Protein AF-A0A1F3ZVJ6-F1 (afdb_monomer)

Foldseek 3Di:
DPDDDCVRDDDDDPVNDDDDDDDDDDDFDPPDPVSDDDCPCVCVVCVVVVVLVVVCVVCVVVVQDPNDDDSDPVSSVCSSVVSVPPPPPVVSVVVVVVVVVCVVVVHDPVPDDPPDPDPDPPDDPDDD

Radius of gyration: 24.74 Å; Cα contacts (8 Å, |Δi|>4): 36; chains: 1; bounding box: 65×52×47 Å

Mean predicted aligned error: 14.6 Å

Sequence (128 aa):
MLSGSFLDYGISRADDLPLFCVEHAEHPTAGNPLRIKGGDEGGIVPATAAVKNAVCDALAQADVDVRPMPAMPAVVWEKVRGIGNLSTNAWGVMAIFTLRLLEAQGYPIEDMNLSNRRVERSLLPYNL

Structure (mmCIF, N/CA/C/O backbone):
data_AF-A0A1F3ZVJ6-F1
#
_entry.id   AF-A0A1F3ZVJ6-F1
#
loop_
_atom_site.group_PDB
_atom_site.id
_atom_site.type_symbol
_atom_site.label_atom_id
_atom_site.label_alt_id
_atom_site.label_comp_id
_atom_site.label_asym_id
_atom_site.label_entity_id
_atom_site.label_seq_id
_atom_site.pdbx_PDB_ins_code
_atom_site.Cartn_x
_atom_site.Cartn_y
_atom_site.Cartn_z
_atom_site.occupancy
_atom_site.B_iso_or_equiv
_atom_site.auth_seq_id
_atom_site.auth_comp_id
_atom_site.auth_asym_id
_atom_site.auth_atom_id
_atom_site.pdbx_PDB_model_num
ATOM 1 N N . MET A 1 1 ? 11.705 14.323 19.478 1.00 48.12 1 MET A N 1
ATOM 2 C CA . MET A 1 1 ? 11.592 13.152 18.582 1.00 48.12 1 MET A CA 1
ATOM 3 C C . MET A 1 1 ? 10.639 12.178 19.257 1.00 48.12 1 MET A C 1
ATOM 5 O O . MET A 1 1 ? 10.879 11.883 20.418 1.00 48.12 1 MET A O 1
ATOM 9 N N . LEU A 1 2 ? 9.522 11.812 18.614 1.00 76.38 2 LEU A N 1
ATOM 10 C CA . LEU A 1 2 ? 8.449 11.020 19.247 1.00 76.38 2 LEU A CA 1
ATOM 11 C C . LEU A 1 2 ? 8.608 9.504 19.016 1.00 76.38 2 LEU A C 1
ATOM 13 O O . LEU A 1 2 ? 8.199 8.722 19.859 1.00 76.38 2 LEU A O 1
ATOM 17 N N . SER A 1 3 ? 9.251 9.098 17.917 1.00 74.62 3 SER A N 1
ATOM 18 C CA . SER A 1 3 ? 9.630 7.710 17.625 1.00 74.62 3 SER A CA 1
ATOM 19 C C . SER A 1 3 ? 11.156 7.600 17.580 1.00 74.62 3 SER A C 1
ATOM 21 O O . SER A 1 3 ? 11.786 8.208 16.712 1.00 74.62 3 SER A O 1
ATOM 23 N N . GLY A 1 4 ? 11.755 6.868 18.522 1.00 86.12 4 GLY A N 1
ATOM 24 C CA . GLY A 1 4 ? 13.215 6.687 18.627 1.00 86.12 4 GLY A CA 1
ATOM 25 C C . GLY A 1 4 ? 13.664 5.227 18.710 1.00 86.12 4 GLY A C 1
ATOM 26 O O . GLY A 1 4 ? 14.854 4.959 18.847 1.00 86.12 4 GLY A O 1
ATOM 27 N N . SER A 1 5 ? 12.720 4.289 18.646 1.00 88.75 5 SER A N 1
ATOM 28 C CA . SER A 1 5 ? 12.964 2.854 18.754 1.00 88.75 5 SER A CA 1
ATOM 29 C C . SER A 1 5 ? 11.996 2.077 17.859 1.00 88.75 5 SER A C 1
ATOM 31 O O . SER A 1 5 ? 10.968 2.609 17.437 1.00 88.75 5 SER A O 1
ATOM 33 N N . PHE A 1 6 ? 12.283 0.798 17.617 1.00 89.25 6 PHE A N 1
ATOM 34 C CA . PHE A 1 6 ? 11.362 -0.111 16.920 1.00 89.25 6 PHE A CA 1
ATOM 35 C C . PHE A 1 6 ? 10.126 -0.499 17.747 1.00 89.25 6 PHE A C 1
ATOM 37 O O . PHE A 1 6 ? 9.275 -1.225 17.248 1.00 89.25 6 PHE A O 1
ATOM 44 N N . LEU A 1 7 ? 10.006 -0.028 18.996 1.00 88.81 7 LEU A N 1
ATOM 45 C CA . LEU A 1 7 ? 8.763 -0.163 19.762 1.00 88.81 7 LEU A CA 1
ATOM 46 C C . LEU A 1 7 ? 7.683 0.794 19.240 1.00 88.81 7 LEU A C 1
ATOM 48 O O . LEU A 1 7 ? 6.508 0.445 19.249 1.00 88.81 7 LEU A O 1
ATOM 52 N N . ASP A 1 8 ? 8.095 1.968 18.752 1.00 85.94 8 ASP A N 1
ATOM 53 C CA . ASP A 1 8 ? 7.191 3.042 18.318 1.00 85.94 8 ASP A CA 1
ATOM 54 C C . ASP A 1 8 ? 7.223 3.256 16.798 1.00 85.94 8 ASP A C 1
ATOM 56 O O . ASP A 1 8 ? 6.314 3.854 16.221 1.00 85.94 8 ASP A O 1
ATOM 60 N N . TYR A 1 9 ? 8.283 2.785 16.135 1.00 88.62 9 TYR A N 1
ATOM 61 C CA . TYR A 1 9 ? 8.397 2.774 14.683 1.00 88.62 9 TYR A CA 1
ATOM 62 C C . TYR A 1 9 ? 7.923 1.426 14.137 1.00 88.62 9 TYR A C 1
ATOM 64 O O . TYR A 1 9 ? 8.594 0.408 14.308 1.00 88.62 9 TYR A O 1
ATOM 72 N N . GLY A 1 10 ? 6.765 1.431 13.478 1.00 86.25 10 GLY A N 1
ATOM 73 C CA . GLY A 1 10 ? 6.183 0.231 12.886 1.00 86.25 10 GLY A CA 1
ATOM 74 C C . GLY A 1 10 ? 7.055 -0.325 11.761 1.00 86.25 10 GLY A C 1
ATOM 75 O O . GLY A 1 10 ? 7.089 0.238 10.670 1.00 86.25 10 GLY A O 1
ATOM 76 N N . ILE A 1 11 ? 7.734 -1.440 12.028 1.00 90.31 11 ILE A N 1
ATOM 77 C CA . ILE A 1 11 ? 8.378 -2.276 11.011 1.00 90.31 11 ILE A CA 1
ATOM 78 C C . ILE A 1 11 ? 7.447 -3.446 10.718 1.00 90.31 11 ILE A C 1
ATOM 80 O O . ILE A 1 11 ? 7.105 -4.195 11.634 1.00 90.31 11 ILE A O 1
ATOM 84 N N . SER A 1 12 ? 7.065 -3.608 9.452 1.00 88.44 12 SER A N 1
ATOM 85 C CA . SER A 1 12 ? 6.245 -4.738 9.020 1.00 88.44 12 SER A CA 1
ATOM 86 C C . SER A 1 12 ? 6.992 -6.057 9.204 1.00 88.44 12 SER A C 1
ATOM 88 O O . SER A 1 12 ? 8.148 -6.204 8.797 1.00 88.44 12 SER A O 1
ATOM 90 N N . ARG A 1 13 ? 6.315 -7.027 9.805 1.00 92.50 13 ARG A N 1
ATOM 91 C CA . ARG A 1 13 ? 6.735 -8.422 9.891 1.00 92.50 13 ARG A CA 1
ATOM 92 C C . ARG A 1 13 ? 6.288 -9.186 8.649 1.00 92.50 13 ARG A C 1
ATOM 94 O O . ARG A 1 13 ? 5.495 -8.700 7.847 1.00 92.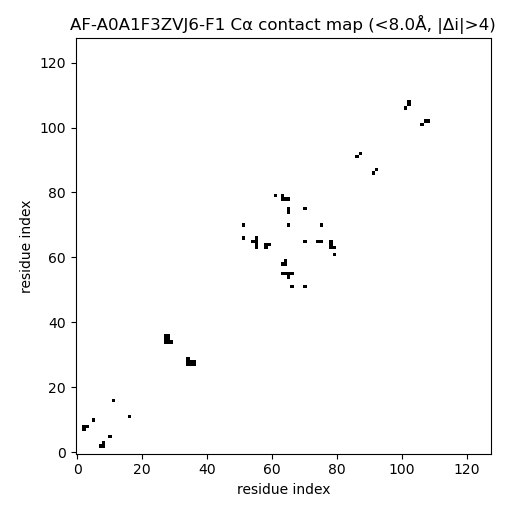50 13 ARG A O 1
ATOM 101 N N . ALA A 1 14 ? 6.806 -10.401 8.489 1.00 93.81 14 ALA A N 1
ATOM 102 C CA . ALA A 1 14 ? 6.474 -11.246 7.344 1.00 93.81 14 ALA A CA 1
ATOM 103 C C . ALA A 1 14 ? 4.969 -11.566 7.258 1.00 93.81 14 ALA A C 1
ATOM 105 O O . ALA A 1 14 ? 4.428 -11.654 6.163 1.00 93.81 14 ALA A O 1
ATOM 106 N N . ASP A 1 15 ? 4.305 -11.711 8.403 1.00 95.44 15 ASP A N 1
ATOM 107 C CA . ASP A 1 15 ? 2.876 -11.995 8.539 1.00 95.44 15 ASP A CA 1
ATOM 108 C C . ASP A 1 15 ? 1.976 -10.749 8.466 1.00 95.44 15 ASP A C 1
ATOM 110 O O . ASP A 1 15 ? 0.763 -10.892 8.327 1.00 95.44 15 ASP A O 1
ATOM 114 N N . ASP A 1 16 ? 2.546 -9.539 8.483 1.00 91.56 16 ASP A N 1
ATOM 115 C CA . ASP A 1 16 ? 1.790 -8.293 8.281 1.00 91.56 16 ASP A CA 1
ATOM 116 C C . ASP A 1 16 ? 1.459 -8.040 6.797 1.00 91.56 16 ASP A C 1
ATOM 118 O O . ASP A 1 16 ? 0.628 -7.186 6.475 1.00 91.56 16 ASP A O 1
ATOM 122 N N . LEU A 1 17 ? 2.140 -8.735 5.879 1.00 91.12 17 LEU A N 1
ATOM 123 C CA . LEU A 1 17 ? 2.048 -8.501 4.441 1.00 91.12 17 LEU A CA 1
ATOM 124 C C . LEU A 1 17 ? 1.170 -9.555 3.748 1.00 91.12 17 LEU A C 1
ATOM 126 O O . LEU A 1 17 ? 1.216 -10.736 4.097 1.00 91.12 17 LEU A O 1
ATOM 130 N N . PRO A 1 18 ? 0.392 -9.161 2.723 1.00 90.31 18 PRO A N 1
ATOM 131 C CA . PRO A 1 18 ? -0.328 -10.119 1.897 1.00 90.31 18 PRO A CA 1
ATOM 132 C C . PRO A 1 18 ? 0.642 -10.923 1.018 1.00 90.31 18 PRO A C 1
ATOM 134 O O . PRO A 1 18 ? 1.783 -10.524 0.783 1.00 90.31 18 PRO A O 1
ATOM 137 N N . LEU A 1 19 ? 0.161 -12.035 0.457 1.00 93.56 19 LEU A N 1
ATOM 138 C CA . LEU A 1 19 ? 0.872 -12.707 -0.631 1.00 93.56 19 LEU A CA 1
ATOM 139 C C . LEU A 1 19 ? 0.862 -11.820 -1.882 1.00 93.56 19 LEU A C 1
ATOM 141 O O . LEU A 1 19 ? -0.181 -11.291 -2.270 1.00 93.56 19 LEU A O 1
ATOM 145 N N . PHE A 1 20 ? 2.017 -11.688 -2.529 1.00 90.50 20 PHE A N 1
ATOM 146 C CA . PHE A 1 20 ? 2.172 -10.890 -3.742 1.00 90.50 20 PHE A CA 1
ATOM 147 C C . PHE A 1 20 ? 2.054 -11.771 -4.988 1.00 90.50 20 PHE A C 1
ATOM 149 O O . PHE A 1 20 ? 2.710 -12.807 -5.083 1.00 90.50 20 PHE A O 1
ATOM 156 N N . CYS A 1 21 ? 1.257 -11.330 -5.962 1.00 92.88 21 CYS A N 1
ATOM 157 C CA . CYS A 1 21 ? 1.326 -11.829 -7.332 1.00 92.88 21 CYS A CA 1
ATOM 158 C C . CYS A 1 21 ? 2.173 -10.851 -8.148 1.00 92.88 21 CYS A C 1
ATOM 160 O O . CYS A 1 21 ? 1.906 -9.649 -8.127 1.00 92.88 21 CYS A O 1
ATOM 162 N N . VAL A 1 22 ? 3.200 -11.353 -8.831 1.00 92.25 22 VAL A N 1
ATOM 163 C CA . VAL A 1 22 ? 4.129 -10.530 -9.611 1.00 92.25 22 VAL A CA 1
ATOM 164 C C . VAL A 1 22 ? 4.096 -10.994 -11.057 1.00 92.25 22 VAL A C 1
ATOM 166 O O . VAL A 1 22 ? 4.328 -12.166 -11.345 1.00 92.25 22 VAL A O 1
ATOM 169 N N . GLU A 1 23 ? 3.841 -10.052 -11.957 1.00 93.12 23 GLU A N 1
ATOM 170 C CA . GLU A 1 23 ? 3.873 -10.256 -13.401 1.00 93.12 23 GLU A CA 1
ATOM 171 C C . GLU A 1 23 ? 4.799 -9.226 -14.047 1.00 93.12 23 GLU A C 1
ATOM 173 O O . GLU A 1 23 ? 4.994 -8.123 -13.530 1.00 93.12 23 GLU A O 1
ATOM 178 N N . HIS A 1 24 ? 5.381 -9.586 -15.189 1.00 90.56 24 HIS A N 1
ATOM 179 C CA . HIS A 1 24 ? 6.265 -8.703 -15.937 1.00 90.56 24 HIS A CA 1
ATOM 180 C C . HIS A 1 24 ? 5.559 -8.165 -17.177 1.00 90.56 24 HIS A C 1
ATOM 182 O O . HIS A 1 24 ? 5.026 -8.920 -17.987 1.00 90.56 24 HIS A O 1
ATOM 188 N N . ALA A 1 25 ? 5.620 -6.846 -17.346 1.00 90.94 25 ALA A N 1
ATOM 189 C CA . ALA A 1 25 ? 5.225 -6.168 -18.569 1.00 90.94 25 ALA A CA 1
ATOM 190 C C . ALA A 1 25 ? 6.467 -5.535 -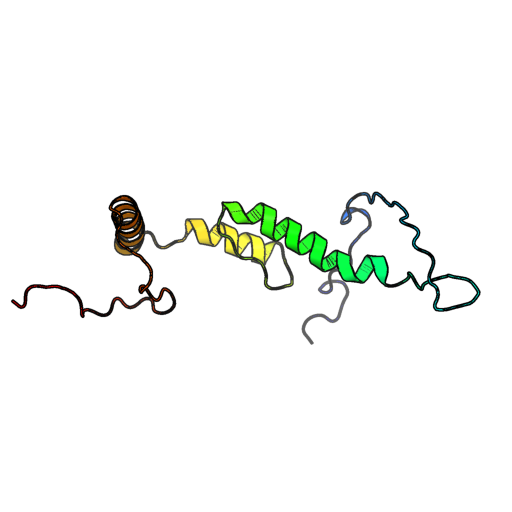19.199 1.00 90.94 25 ALA A C 1
ATOM 192 O O . ALA A 1 25 ? 7.035 -4.573 -18.676 1.00 90.94 25 ALA A O 1
ATOM 193 N N . GLU A 1 26 ? 6.909 -6.086 -20.326 1.00 92.50 26 GLU A N 1
ATOM 194 C CA . GLU A 1 26 ? 8.121 -5.628 -20.995 1.00 92.50 26 GLU A CA 1
ATOM 195 C C . GLU A 1 26 ? 7.803 -4.562 -22.043 1.00 92.50 26 GLU A C 1
ATOM 197 O O . GLU A 1 26 ? 7.085 -4.791 -23.015 1.00 92.50 26 GLU A O 1
ATOM 202 N N . HIS A 1 27 ? 8.385 -3.376 -21.865 1.00 93.69 27 HIS A N 1
ATOM 203 C CA . HIS A 1 27 ? 8.361 -2.321 -22.872 1.00 93.69 27 HIS A CA 1
ATOM 204 C C . HIS A 1 27 ? 9.783 -1.782 -23.084 1.00 93.69 27 HIS A C 1
ATOM 206 O O . HIS A 1 27 ? 10.224 -0.926 -22.303 1.00 93.69 27 HIS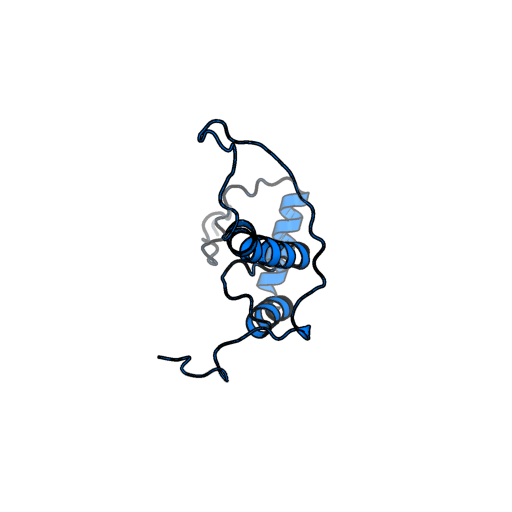 A O 1
ATOM 212 N N . PRO A 1 28 ? 10.522 -2.272 -24.100 1.00 94.38 28 PRO A N 1
ATOM 213 C CA . PRO A 1 28 ? 11.907 -1.874 -24.352 1.00 94.38 28 PRO A CA 1
ATOM 214 C C . PRO A 1 28 ? 12.045 -0.366 -24.589 1.00 94.38 28 PRO A C 1
ATOM 216 O O . PRO A 1 28 ? 11.241 0.237 -25.299 1.00 94.38 28 PRO A O 1
ATOM 219 N N . THR A 1 29 ? 13.074 0.265 -24.017 1.00 94.50 29 THR A N 1
ATOM 220 C CA . THR A 1 29 ? 13.333 1.697 -24.262 1.00 94.50 29 THR A CA 1
ATOM 221 C C . THR A 1 29 ? 14.140 1.924 -25.543 1.00 94.50 29 THR A C 1
ATOM 223 O O . THR A 1 29 ? 14.924 1.071 -25.961 1.00 94.50 29 THR A O 1
ATOM 226 N N . ALA A 1 30 ? 13.976 3.097 -26.162 1.00 96.12 30 ALA A N 1
ATOM 227 C CA . ALA A 1 30 ? 14.852 3.583 -27.234 1.00 96.12 30 ALA A CA 1
ATOM 228 C C . ALA A 1 30 ? 16.049 4.402 -26.702 1.00 96.12 30 ALA A C 1
ATOM 230 O O . ALA A 1 30 ? 16.945 4.743 -27.466 1.00 96.12 30 ALA A O 1
ATOM 231 N N . GLY A 1 31 ? 16.061 4.730 -25.403 1.00 95.94 31 GLY A N 1
ATOM 232 C CA . GLY A 1 31 ? 17.004 5.681 -24.803 1.00 95.94 31 GLY A CA 1
ATOM 233 C C . GLY A 1 31 ? 18.395 5.134 -24.476 1.00 95.94 31 GLY A C 1
ATOM 234 O O . GLY A 1 31 ? 19.257 5.897 -24.056 1.00 95.94 31 GLY A O 1
ATOM 235 N N . ASN A 1 32 ? 18.638 3.832 -24.635 1.00 96.50 32 ASN A N 1
ATOM 236 C CA . ASN A 1 32 ? 19.976 3.256 -24.518 1.00 96.50 32 ASN A CA 1
ATOM 237 C C . ASN A 1 32 ? 20.128 2.020 -25.427 1.00 96.50 32 ASN A C 1
ATOM 239 O O . ASN A 1 32 ? 19.123 1.361 -25.710 1.00 96.50 32 ASN A O 1
ATOM 243 N N . PRO A 1 33 ? 21.359 1.673 -25.862 1.00 96.25 33 PRO A N 1
ATOM 244 C CA . PRO A 1 33 ? 21.603 0.547 -26.774 1.00 96.25 33 PRO A CA 1
ATOM 245 C C . PRO A 1 33 ? 21.148 -0.813 -26.233 1.00 96.25 33 PRO A C 1
ATOM 247 O O . PRO A 1 33 ? 20.803 -1.697 -27.011 1.00 96.25 33 PRO A O 1
ATOM 250 N N . LEU A 1 34 ? 21.128 -0.971 -24.907 1.00 96.62 34 LEU A N 1
ATOM 251 C CA . LEU A 1 34 ? 20.716 -2.204 -24.235 1.00 96.62 34 LEU A CA 1
ATOM 252 C C . LEU A 1 34 ? 19.191 -2.328 -24.099 1.00 96.62 34 LEU A C 1
ATOM 254 O O . LEU A 1 3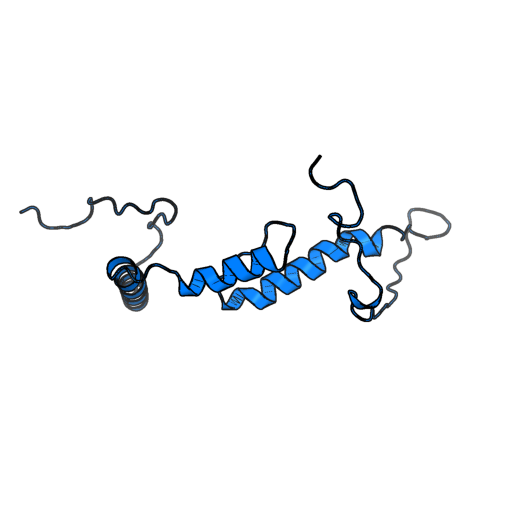4 ? 18.695 -3.397 -23.764 1.00 96.62 34 LEU A O 1
ATOM 258 N N . ARG A 1 35 ? 18.438 -1.254 -24.368 1.00 95.75 35 ARG A N 1
ATOM 259 C CA . ARG A 1 35 ? 16.973 -1.169 -24.256 1.00 95.75 35 ARG A CA 1
ATOM 260 C C . ARG A 1 35 ? 16.406 -1.482 -22.864 1.00 95.75 35 ARG A C 1
ATOM 262 O O . ARG A 1 35 ? 15.211 -1.755 -22.740 1.00 95.75 35 ARG A O 1
ATOM 269 N N . ILE A 1 36 ? 17.223 -1.349 -21.821 1.00 94.94 36 ILE A N 1
ATOM 270 C CA . ILE A 1 36 ? 16.860 -1.626 -20.422 1.00 94.94 36 ILE A CA 1
ATOM 271 C C . ILE A 1 36 ? 16.403 -0.366 -19.677 1.00 94.94 36 ILE A C 1
ATOM 273 O O . ILE A 1 36 ? 16.795 0.751 -20.019 1.00 94.94 36 ILE A O 1
ATOM 277 N N . LYS A 1 37 ? 15.581 -0.541 -18.640 1.00 92.75 37 LYS A N 1
ATOM 278 C CA . LYS A 1 37 ? 15.130 0.520 -17.724 1.0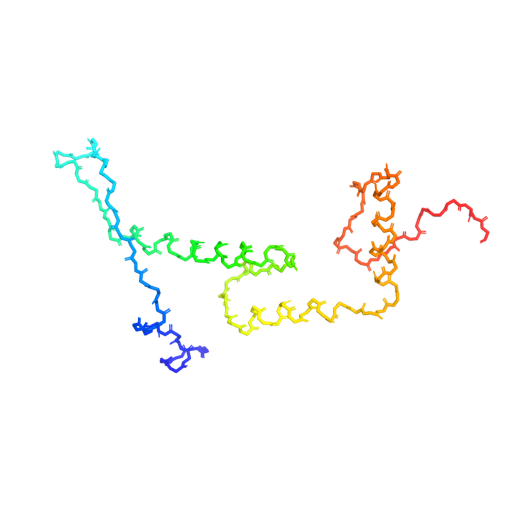0 92.75 37 LYS A CA 1
ATOM 279 C C . LYS A 1 37 ? 15.479 0.127 -16.287 1.00 92.75 37 LYS A C 1
ATOM 281 O O . LYS A 1 37 ? 15.541 -1.061 -15.985 1.00 92.75 37 LYS A O 1
ATOM 286 N N . GLY A 1 38 ? 15.698 1.112 -15.416 1.00 90.56 38 GLY A N 1
ATOM 287 C CA . GLY A 1 38 ? 15.802 0.868 -13.974 1.00 90.56 38 GLY A CA 1
ATOM 288 C C . GLY A 1 38 ? 14.453 0.427 -13.397 1.00 90.56 38 GLY A C 1
ATOM 289 O O . GLY A 1 38 ? 13.415 0.887 -13.872 1.00 90.56 38 GLY A O 1
ATOM 290 N N . GLY A 1 39 ? 14.473 -0.467 -12.405 1.00 87.94 39 GLY A N 1
ATOM 291 C CA . GLY A 1 39 ? 13.260 -1.062 -11.823 1.00 87.94 39 GLY A CA 1
ATOM 292 C C . GLY A 1 39 ? 13.176 -1.042 -10.294 1.00 87.94 39 GLY A C 1
ATOM 293 O O . GLY A 1 39 ? 12.168 -1.485 -9.758 1.00 87.94 39 GLY A O 1
ATOM 294 N N . ASP A 1 40 ? 14.192 -0.526 -9.599 1.00 86.25 40 ASP A N 1
ATOM 295 C CA . ASP A 1 40 ? 14.328 -0.653 -8.137 1.00 86.25 40 ASP A CA 1
ATOM 296 C C . ASP A 1 40 ? 13.169 0.006 -7.363 1.00 86.25 40 ASP A C 1
ATOM 298 O O . ASP A 1 40 ? 12.586 -0.577 -6.453 1.00 86.25 40 ASP A O 1
ATOM 302 N N . GLU A 1 41 ? 12.740 1.190 -7.804 1.00 92.44 41 GLU A N 1
ATOM 303 C CA . GLU A 1 41 ? 11.686 1.957 -7.129 1.00 92.44 41 GLU A CA 1
ATOM 304 C C . GLU A 1 41 ? 10.265 1.625 -7.621 1.00 92.44 41 GLU A C 1
ATOM 306 O O . GLU A 1 41 ? 9.273 2.108 -7.069 1.00 92.44 41 GLU A O 1
ATOM 311 N N . GLY A 1 42 ? 10.144 0.787 -8.657 1.00 86.62 42 GLY A N 1
ATOM 312 C CA . GLY A 1 42 ? 8.868 0.510 -9.319 1.00 86.62 42 GLY A CA 1
ATOM 313 C C . GLY A 1 42 ? 7.829 -0.135 -8.401 1.00 86.62 42 GLY A C 1
ATOM 314 O O . GLY A 1 42 ? 6.638 0.091 -8.586 1.00 86.62 42 GLY A O 1
ATOM 315 N N . GLY A 1 43 ? 8.267 -0.899 -7.396 1.00 85.56 43 GLY A N 1
ATOM 316 C CA . GLY A 1 43 ? 7.382 -1.503 -6.398 1.00 85.56 43 GLY A CA 1
ATOM 317 C C . GLY A 1 43 ? 7.030 -0.561 -5.246 1.00 85.56 43 GLY A C 1
ATOM 318 O O . GLY A 1 43 ? 5.869 -0.473 -4.854 1.00 85.56 43 GLY A O 1
ATOM 319 N N . ILE A 1 44 ? 8.011 0.172 -4.710 1.00 89.50 44 ILE A N 1
ATOM 320 C CA . ILE A 1 44 ? 7.829 0.964 -3.483 1.00 89.50 44 ILE A CA 1
ATOM 321 C C . ILE A 1 44 ? 7.005 2.237 -3.712 1.00 89.50 44 ILE A C 1
ATOM 323 O O . ILE A 1 44 ? 6.181 2.598 -2.870 1.00 89.50 44 ILE A O 1
ATOM 327 N N . VAL A 1 45 ? 7.179 2.893 -4.864 1.00 91.50 45 VAL A N 1
ATOM 328 C CA . VAL A 1 45 ? 6.503 4.158 -5.186 1.00 91.50 45 VAL A CA 1
ATOM 329 C C . VAL A 1 45 ? 4.976 3.996 -5.269 1.00 91.50 45 VAL A C 1
ATOM 331 O O . VAL A 1 45 ? 4.268 4.737 -4.580 1.00 91.50 45 VAL A O 1
ATOM 334 N N . PRO A 1 46 ? 4.417 3.043 -6.044 1.00 93.19 46 PRO A N 1
ATOM 335 C CA . PRO A 1 46 ? 2.968 2.883 -6.139 1.00 93.19 46 PRO A CA 1
ATOM 336 C C . PRO A 1 46 ? 2.346 2.142 -4.947 1.00 93.19 46 PRO A C 1
ATOM 338 O O . PRO A 1 46 ? 1.145 2.296 -4.724 1.00 93.19 46 PRO A O 1
ATOM 341 N N . ALA A 1 47 ? 3.115 1.366 -4.170 1.00 91.56 47 ALA A N 1
ATOM 342 C CA . ALA A 1 47 ? 2.575 0.508 -3.109 1.00 91.56 47 ALA A CA 1
ATOM 343 C C . ALA A 1 47 ? 1.721 1.277 -2.090 1.00 91.56 47 ALA A C 1
ATOM 345 O O . ALA A 1 47 ? 0.589 0.887 -1.800 1.00 91.56 47 ALA A O 1
ATOM 346 N N . THR A 1 48 ? 2.227 2.409 -1.591 1.00 91.62 48 THR A N 1
ATOM 347 C CA . THR A 1 48 ? 1.507 3.215 -0.591 1.00 91.62 48 THR A CA 1
ATOM 348 C C . THR A 1 48 ? 0.184 3.746 -1.144 1.00 91.62 48 THR A C 1
ATOM 350 O O . THR A 1 48 ? -0.840 3.688 -0.463 1.00 91.62 48 THR A O 1
ATOM 353 N N . ALA A 1 49 ? 0.187 4.236 -2.387 1.00 92.62 49 ALA A N 1
ATOM 354 C CA . ALA A 1 49 ? -1.013 4.756 -3.034 1.00 92.62 49 ALA A CA 1
ATOM 355 C C . ALA A 1 49 ? -2.038 3.644 -3.302 1.00 92.62 49 ALA A C 1
ATOM 357 O O . ALA A 1 49 ? -3.219 3.831 -3.022 1.00 92.62 49 ALA A O 1
ATOM 358 N N . ALA A 1 50 ? -1.592 2.477 -3.778 1.00 93.19 50 ALA A N 1
ATOM 359 C CA . ALA A 1 50 ? -2.457 1.331 -4.048 1.00 93.19 50 ALA A CA 1
ATOM 360 C C . ALA A 1 50 ? -3.176 0.849 -2.779 1.00 93.19 50 ALA A C 1
ATOM 362 O O . ALA A 1 50 ? -4.405 0.762 -2.761 1.00 93.19 50 ALA A O 1
ATOM 3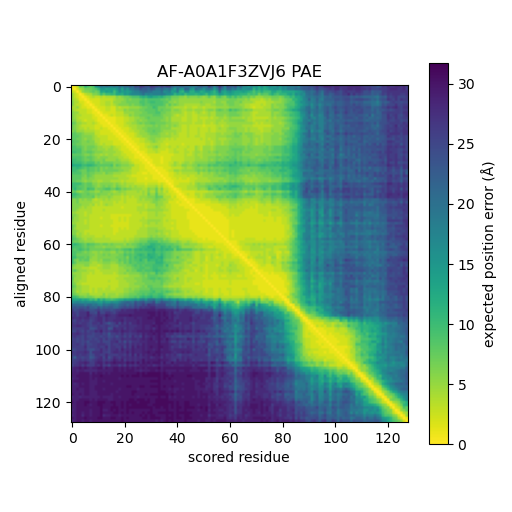63 N N . VAL A 1 51 ? -2.429 0.619 -1.692 1.00 91.94 51 VAL A N 1
ATOM 364 C CA . VAL A 1 51 ? -3.003 0.199 -0.403 1.00 91.94 51 VAL A CA 1
ATOM 365 C C . VAL A 1 51 ? -3.939 1.273 0.143 1.00 91.94 51 VAL A C 1
ATOM 367 O O . VAL A 1 51 ? -5.041 0.967 0.599 1.00 91.94 51 VAL A O 1
ATOM 370 N N . LYS A 1 52 ? -3.546 2.549 0.068 1.00 92.69 52 LYS A N 1
ATOM 371 C CA . LYS A 1 52 ? -4.377 3.637 0.581 1.00 92.69 52 LYS A CA 1
ATOM 372 C C . LYS A 1 52 ? -5.691 3.775 -0.182 1.00 92.69 52 LYS A C 1
ATOM 374 O O . LYS A 1 52 ? -6.735 3.938 0.446 1.00 92.69 52 LYS A O 1
ATOM 379 N N . ASN A 1 53 ? -5.644 3.678 -1.505 1.00 93.81 53 ASN A N 1
ATOM 380 C CA . ASN A 1 53 ? -6.834 3.728 -2.344 1.00 93.81 53 ASN A CA 1
ATOM 381 C C . ASN A 1 53 ? -7.772 2.561 -2.040 1.00 93.81 53 ASN A C 1
ATOM 383 O O . ASN A 1 53 ? -8.965 2.798 -1.908 1.00 93.81 53 ASN A O 1
ATOM 387 N N . ALA A 1 54 ? -7.249 1.348 -1.831 1.00 93.44 54 ALA A N 1
ATOM 388 C CA . ALA A 1 54 ? -8.065 0.200 -1.437 1.00 93.44 54 ALA A CA 1
ATOM 389 C C . ALA A 1 54 ? -8.785 0.424 -0.094 1.00 93.44 54 ALA A C 1
ATOM 391 O O . ALA A 1 54 ? -9.966 0.115 0.039 1.00 93.44 54 ALA A O 1
ATOM 392 N N . VAL A 1 55 ? -8.105 1.016 0.896 1.00 92.75 55 VAL A N 1
ATOM 393 C CA . VAL A 1 55 ? -8.732 1.358 2.186 1.00 92.75 55 VAL A CA 1
ATOM 394 C C . VAL A 1 55 ? -9.803 2.442 2.020 1.00 92.75 55 VAL A C 1
ATOM 396 O O . VAL A 1 55 ? -10.873 2.336 2.614 1.00 92.75 55 VAL A O 1
ATOM 399 N N . CYS A 1 56 ? -9.535 3.486 1.231 1.00 92.88 56 CYS A N 1
ATOM 400 C CA . CYS A 1 56 ? -10.519 4.535 0.951 1.00 92.88 56 CYS A CA 1
ATOM 401 C C . CYS A 1 56 ? -11.744 3.983 0.208 1.00 92.88 56 CYS A C 1
ATOM 403 O O . CYS A 1 56 ? -12.865 4.338 0.555 1.00 92.88 56 CYS A O 1
ATOM 405 N N . ASP A 1 57 ? -11.534 3.104 -0.773 1.00 94.25 57 ASP A N 1
ATOM 406 C CA . ASP A 1 57 ? -12.594 2.457 -1.549 1.00 94.25 57 ASP A CA 1
ATOM 407 C C . ASP A 1 57 ? -13.493 1.586 -0.658 1.00 94.25 57 ASP A C 1
ATOM 409 O O . ASP A 1 57 ? -14.712 1.754 -0.648 1.00 94.25 57 ASP A O 1
ATOM 413 N N . ALA A 1 58 ? -12.896 0.760 0.210 1.00 92.81 58 ALA A N 1
ATOM 414 C CA . ALA A 1 58 ? -13.633 -0.072 1.163 1.00 92.81 58 ALA A CA 1
ATOM 415 C C . ALA A 1 58 ? -14.514 0.739 2.134 1.00 92.81 58 ALA A C 1
ATOM 417 O O . ALA A 1 58 ? -15.529 0.245 2.626 1.00 92.81 58 ALA A O 1
ATOM 418 N N . LEU A 1 59 ? -14.129 1.983 2.421 1.00 91.19 59 LEU A N 1
ATOM 419 C CA . LEU A 1 59 ? -14.827 2.876 3.345 1.00 91.19 59 LEU A CA 1
ATOM 420 C C . LEU A 1 59 ? -15.736 3.898 2.649 1.00 91.19 59 LEU A C 1
ATOM 422 O O . LEU A 1 59 ? -16.481 4.609 3.328 1.00 91.19 59 LEU A O 1
ATOM 426 N N . ALA A 1 60 ? -15.724 3.953 1.316 1.00 89.50 60 ALA A N 1
ATOM 427 C CA . ALA A 1 60 ? -16.470 4.940 0.543 1.00 89.50 60 ALA A CA 1
ATOM 428 C C . ALA A 1 60 ? -17.985 4.846 0.787 1.00 89.50 60 ALA A C 1
ATOM 430 O O . ALA A 1 60 ? -18.655 5.866 0.921 1.00 89.50 60 ALA A O 1
ATOM 431 N N . GLN A 1 61 ? -18.524 3.629 0.930 1.00 87.69 61 GLN A N 1
ATOM 432 C CA . GLN A 1 61 ? -19.952 3.406 1.204 1.00 87.69 61 GLN A CA 1
ATOM 433 C C . GLN A 1 61 ? -20.409 3.956 2.562 1.00 87.69 61 GLN A C 1
ATOM 435 O O . GLN A 1 61 ? -21.593 4.223 2.750 1.00 87.69 61 GLN A O 1
ATOM 440 N N . ALA A 1 62 ? -19.482 4.118 3.506 1.00 86.38 62 ALA A N 1
ATOM 441 C CA . ALA A 1 62 ? -19.758 4.647 4.834 1.00 86.38 62 ALA A CA 1
ATOM 442 C C . ALA A 1 62 ? -19.510 6.166 4.933 1.00 86.38 62 ALA A C 1
ATOM 444 O O . ALA A 1 62 ? -19.619 6.717 6.025 1.00 86.38 62 ALA A O 1
ATOM 445 N N . ASP A 1 63 ? -19.166 6.837 3.825 1.00 85.81 63 ASP A N 1
ATOM 446 C CA . ASP A 1 63 ? -18.794 8.262 3.782 1.00 85.81 63 ASP A CA 1
ATOM 447 C C . ASP A 1 63 ? -17.637 8.611 4.744 1.00 85.81 63 ASP A C 1
ATOM 449 O O . ASP A 1 63 ? -17.551 9.694 5.328 1.00 85.81 63 ASP A O 1
ATOM 453 N N . VAL A 1 64 ? -16.720 7.655 4.946 1.00 87.88 64 VAL A N 1
ATOM 454 C CA . VAL A 1 64 ? -15.573 7.828 5.840 1.00 87.88 64 VAL A CA 1
ATOM 455 C C . VAL A 1 64 ? -14.342 8.234 5.044 1.00 87.88 64 VAL A C 1
ATOM 457 O O . VAL A 1 64 ? -13.684 7.419 4.399 1.00 87.88 64 VAL A O 1
ATOM 460 N N . ASP A 1 65 ? -13.957 9.501 5.169 1.00 84.69 65 ASP A N 1
ATOM 461 C CA . ASP A 1 65 ? -12.722 9.995 4.569 1.00 84.69 65 ASP A CA 1
ATOM 462 C C . ASP A 1 65 ? -11.502 9.697 5.447 1.00 84.69 65 ASP A C 1
ATOM 464 O O . ASP A 1 65 ? -11.252 10.380 6.445 1.00 84.69 65 ASP A O 1
ATOM 468 N N . VAL A 1 66 ? -10.688 8.726 5.044 1.00 86.50 66 VAL A N 1
ATOM 469 C CA . VAL A 1 66 ? -9.397 8.439 5.679 1.00 86.50 66 VAL A CA 1
ATOM 470 C C . VAL A 1 66 ? -8.196 8.918 4.870 1.00 86.50 66 VAL A C 1
ATOM 472 O O . VAL A 1 66 ? -7.096 8.546 5.236 1.00 86.50 66 VAL A O 1
ATOM 475 N N . ARG A 1 67 ? -8.318 9.737 3.817 1.00 86.06 67 ARG A N 1
ATOM 476 C CA . ARG A 1 67 ? -7.184 10.120 2.938 1.00 86.06 67 ARG A CA 1
ATOM 477 C C . ARG A 1 67 ? -5.891 10.566 3.651 1.00 86.06 67 ARG A C 1
ATOM 479 O O . ARG A 1 67 ? -4.827 10.164 3.177 1.00 86.06 67 ARG A O 1
ATOM 486 N N . PRO A 1 68 ? -5.922 11.321 4.770 1.00 88.56 68 PRO A N 1
ATOM 487 C CA . PRO A 1 68 ? -4.709 11.647 5.514 1.00 88.56 68 PRO A CA 1
ATOM 488 C C . PRO A 1 68 ? -3.939 10.396 5.962 1.00 88.56 68 PRO A C 1
ATOM 490 O O . PRO A 1 68 ? -4.512 9.424 6.457 1.00 88.56 68 PRO A O 1
ATOM 493 N N . MET A 1 69 ? -2.622 10.430 5.781 1.00 88.69 69 MET A N 1
ATOM 494 C CA . MET A 1 69 ? -1.704 9.374 6.207 1.00 88.69 69 MET A CA 1
ATOM 495 C C . MET A 1 69 ? -1.042 9.747 7.544 1.00 88.69 69 MET A C 1
ATOM 497 O O . MET A 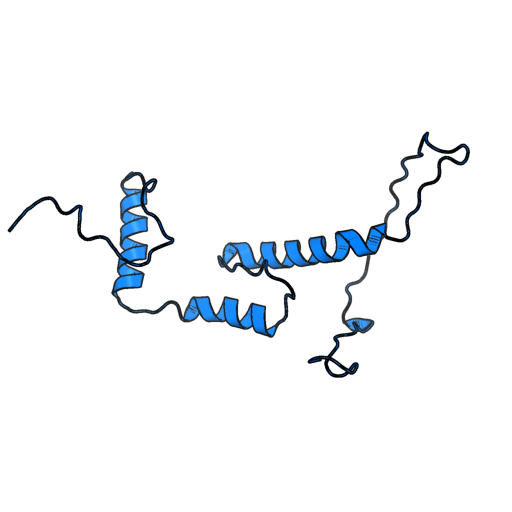1 69 ? -0.845 10.938 7.795 1.00 88.69 69 MET A O 1
ATOM 501 N N . PRO A 1 70 ? -0.652 8.765 8.381 1.00 88.44 70 PRO A N 1
ATOM 502 C CA . PRO A 1 70 ? -0.778 7.315 8.187 1.00 88.44 70 PRO A CA 1
ATOM 503 C C . PRO A 1 70 ? -2.184 6.767 8.493 1.00 88.44 70 PRO A C 1
ATOM 505 O O . PRO A 1 70 ? -2.885 7.250 9.379 1.00 88.44 70 PRO A O 1
ATOM 508 N N . ALA A 1 71 ? -2.580 5.704 7.787 1.00 88.75 71 ALA A N 1
ATOM 509 C CA . ALA A 1 71 ? -3.869 5.021 7.944 1.00 88.75 71 ALA A CA 1
ATOM 510 C C . ALA A 1 71 ? -3.910 4.082 9.171 1.00 88.75 71 ALA A C 1
ATOM 512 O O . ALA A 1 71 ? -4.222 2.901 9.043 1.00 88.75 71 ALA A O 1
ATOM 513 N N . MET A 1 72 ? -3.542 4.577 10.354 1.00 89.12 72 MET A N 1
ATOM 514 C CA . MET A 1 72 ? -3.445 3.739 11.553 1.00 89.12 72 MET A CA 1
ATOM 515 C C . MET A 1 72 ? -4.813 3.155 11.944 1.00 89.12 72 MET A C 1
ATOM 517 O O . MET A 1 72 ? -5.809 3.881 11.871 1.00 89.12 72 MET A O 1
ATOM 521 N N . PRO A 1 73 ? -4.882 1.906 12.449 1.00 90.31 73 PRO A N 1
ATOM 522 C CA . PRO A 1 73 ? -6.142 1.297 12.876 1.00 90.31 73 PRO A CA 1
ATOM 523 C C . PRO A 1 73 ? -6.938 2.160 13.860 1.00 90.31 73 PRO A C 1
ATOM 525 O O . PRO A 1 73 ? -8.150 2.267 13.722 1.00 90.31 73 PRO A O 1
ATOM 528 N N . ALA A 1 74 ? -6.267 2.841 14.798 1.00 90.69 74 ALA A N 1
ATOM 529 C CA . ALA A 1 74 ? -6.912 3.769 15.729 1.00 90.69 74 ALA A CA 1
ATOM 530 C C . ALA A 1 74 ? -7.597 4.947 15.011 1.00 90.69 74 ALA A C 1
ATOM 532 O O . ALA A 1 74 ? -8.746 5.254 15.308 1.00 90.69 74 ALA A O 1
ATOM 533 N N . VAL A 1 75 ? -6.935 5.549 14.015 1.00 89.75 75 VAL A N 1
ATOM 534 C CA . VAL A 1 75 ? -7.492 6.655 13.215 1.00 89.75 75 VAL A CA 1
ATOM 535 C C . VAL A 1 75 ? -8.694 6.174 12.405 1.00 89.75 75 VAL A C 1
ATOM 537 O O . VAL A 1 75 ? -9.733 6.830 12.388 1.00 89.75 75 VAL A O 1
ATOM 540 N N . VAL A 1 76 ? -8.576 5.013 11.751 1.00 90.56 76 VAL A N 1
ATOM 541 C CA . VAL A 1 76 ? -9.683 4.418 10.986 1.00 90.56 76 VAL A CA 1
ATOM 542 C C . VAL A 1 76 ? -10.863 4.117 11.911 1.00 90.56 76 VAL A C 1
ATOM 544 O O . VAL A 1 76 ? -11.992 4.498 11.612 1.00 90.56 76 VAL A O 1
ATOM 547 N N . TRP A 1 77 ? -10.600 3.500 13.063 1.00 90.56 77 TRP A N 1
ATOM 548 C CA . TRP A 1 77 ? -11.614 3.165 14.057 1.00 90.56 77 TRP A CA 1
ATOM 549 C C . TRP A 1 77 ? -12.335 4.398 14.600 1.00 90.56 77 TRP A C 1
ATOM 551 O O . TRP A 1 77 ? -13.562 4.406 14.668 1.00 90.56 77 TRP A O 1
ATOM 561 N N . GLU A 1 78 ? -11.604 5.456 14.955 1.00 90.25 78 GLU A N 1
ATOM 562 C CA . GLU A 1 78 ? -12.189 6.716 15.419 1.00 90.25 78 GLU A CA 1
ATOM 563 C C . GLU A 1 78 ? -13.110 7.331 14.370 1.00 90.25 78 GLU A C 1
ATOM 565 O O . GLU A 1 78 ? -14.220 7.754 14.699 1.00 90.25 78 GLU A O 1
ATOM 570 N N . LYS A 1 79 ? -12.688 7.333 13.102 1.00 87.75 79 LYS A N 1
ATOM 571 C CA . LYS A 1 79 ? -13.510 7.860 12.014 1.00 87.75 79 LYS A CA 1
ATOM 572 C C . LYS A 1 79 ? -14.765 7.026 11.776 1.00 87.75 79 LYS A C 1
ATOM 574 O O . LYS A 1 79 ? -15.846 7.595 11.654 1.00 87.75 79 LYS A O 1
ATOM 579 N N . VAL A 1 80 ? -14.644 5.699 11.783 1.00 88.56 80 VAL A N 1
ATOM 580 C CA . VAL A 1 80 ? -15.791 4.792 11.633 1.00 88.56 80 VAL A CA 1
ATOM 581 C C . VAL A 1 80 ? -16.759 4.930 12.813 1.00 88.56 80 VAL A C 1
ATOM 583 O O . VAL A 1 80 ? -17.966 5.056 12.621 1.00 88.56 80 VAL A O 1
ATOM 586 N N . ARG A 1 81 ? -16.252 4.982 14.049 1.00 86.56 81 ARG A N 1
ATOM 587 C CA . ARG A 1 81 ? -17.073 5.158 15.256 1.00 86.56 81 ARG A CA 1
ATOM 588 C C . ARG A 1 81 ? -17.736 6.535 15.318 1.00 86.56 81 ARG A C 1
ATOM 590 O O . ARG A 1 81 ? -18.846 6.651 15.833 1.00 86.56 81 ARG A O 1
ATOM 597 N N . GLY A 1 82 ? -17.078 7.567 14.790 1.00 75.75 82 GLY A N 1
ATOM 598 C CA . GLY A 1 82 ? -17.614 8.923 14.683 1.00 75.75 82 GLY A CA 1
ATOM 599 C C . GLY A 1 82 ? -18.942 8.998 13.924 1.00 75.75 82 GLY A C 1
ATOM 600 O O . GLY A 1 82 ? -19.766 9.845 14.259 1.00 75.75 82 GLY A O 1
ATOM 601 N N . ILE A 1 83 ? -19.199 8.067 12.996 1.00 64.06 83 ILE A N 1
ATOM 602 C CA . ILE A 1 83 ? -20.483 7.951 12.285 1.00 64.06 83 ILE A CA 1
ATOM 603 C C . ILE A 1 83 ? -21.638 7.718 13.268 1.00 64.06 83 ILE A C 1
ATOM 605 O O . ILE A 1 83 ? -22.670 8.377 13.182 1.00 64.06 83 ILE A O 1
ATOM 609 N N . GLY A 1 84 ? -21.456 6.827 14.249 1.00 54.62 84 GLY A N 1
ATOM 610 C CA . GLY A 1 84 ? -22.475 6.525 15.262 1.00 54.62 84 GLY A CA 1
ATOM 611 C C . GLY A 1 84 ? -22.669 7.629 16.307 1.00 54.62 84 GLY A C 1
ATOM 612 O O . GLY A 1 84 ? -23.643 7.599 17.053 1.00 54.62 84 GLY A O 1
ATOM 613 N N . ASN A 1 85 ? -21.750 8.599 16.351 1.00 48.84 85 ASN A N 1
ATOM 614 C CA . ASN A 1 85 ? -21.769 9.751 17.250 1.00 48.84 85 ASN A CA 1
ATOM 615 C C . ASN A 1 85 ? -22.133 11.059 16.533 1.00 48.84 85 ASN A C 1
ATOM 617 O O . ASN A 1 85 ? -22.018 12.121 17.154 1.00 48.84 85 ASN A O 1
ATOM 621 N N . LEU A 1 86 ? -22.568 11.014 15.260 1.00 53.44 86 LEU A N 1
ATOM 622 C CA . LEU A 1 86 ? -23.289 12.134 14.654 1.00 53.44 86 LEU A CA 1
ATOM 623 C C . LEU A 1 86 ? -24.362 12.528 15.651 1.00 53.44 86 LEU A C 1
ATOM 625 O O . LEU A 1 86 ? -25.241 11.728 15.962 1.00 53.44 86 LEU A O 1
ATOM 629 N N . SER A 1 87 ? -24.201 13.712 16.236 1.00 50.06 87 SER A N 1
ATOM 630 C CA . SER A 1 87 ? -25.030 14.154 17.334 1.00 50.06 87 SER A CA 1
ATOM 631 C C . SER A 1 87 ? -26.478 13.977 16.913 1.00 50.06 87 SER A C 1
ATOM 633 O O . SER A 1 87 ? -26.979 14.678 16.038 1.00 50.06 87 SER A O 1
ATOM 635 N N . THR A 1 88 ? -27.161 13.046 17.563 1.00 49.25 88 THR A N 1
ATOM 636 C CA . THR A 1 88 ? -28.614 12.959 17.599 1.00 49.25 88 THR A CA 1
ATOM 637 C C . THR A 1 88 ? -29.151 14.155 18.393 1.00 49.25 88 THR A C 1
ATOM 639 O O . THR A 1 88 ? -29.987 14.017 19.277 1.00 49.25 88 THR A O 1
ATOM 642 N N . ASN A 1 89 ? -28.649 15.368 18.144 1.00 54.06 89 ASN A N 1
ATOM 643 C CA . ASN A 1 89 ? -29.431 16.551 18.414 1.00 54.06 89 ASN A CA 1
ATOM 644 C C . ASN A 1 89 ? -30.480 16.588 17.302 1.00 54.06 89 ASN A C 1
ATOM 646 O O . ASN A 1 89 ? -30.150 16.549 16.120 1.00 54.06 89 ASN A O 1
ATOM 650 N N . ALA A 1 90 ? -31.755 16.602 17.693 1.00 57.84 90 ALA A N 1
ATOM 651 C CA . ALA A 1 90 ? -32.904 16.491 16.791 1.00 57.84 90 ALA A CA 1
ATOM 652 C C . ALA A 1 90 ? -32.796 17.400 15.549 1.00 57.84 90 ALA A C 1
ATOM 654 O O . ALA A 1 90 ? -33.236 17.035 14.467 1.00 57.84 90 ALA A O 1
ATOM 655 N N . TRP A 1 91 ? -32.120 18.541 15.684 1.00 58.78 91 TRP A N 1
ATOM 656 C CA . TRP A 1 91 ? -31.812 19.483 14.612 1.00 58.78 91 TRP A CA 1
ATOM 657 C C . TRP A 1 91 ? -30.937 18.920 13.481 1.00 58.78 91 TRP A C 1
ATOM 659 O O . TRP A 1 91 ? -31.208 19.222 12.325 1.00 58.78 91 TRP A O 1
ATOM 669 N N . GLY A 1 92 ? -29.920 18.102 13.772 1.00 58.34 92 GLY A N 1
ATOM 670 C CA . GLY A 1 92 ? -29.043 17.517 12.748 1.00 58.34 92 GLY A CA 1
ATOM 671 C C . GLY A 1 92 ? -29.756 16.458 11.908 1.00 58.34 92 GLY A C 1
ATOM 672 O O . GLY A 1 92 ? -29.668 16.467 10.682 1.00 58.34 92 GLY A O 1
ATOM 673 N N . VAL A 1 93 ? -30.544 15.602 12.566 1.00 63.62 93 VAL A N 1
ATOM 674 C CA . VAL A 1 93 ? -31.359 14.579 11.893 1.00 63.62 93 VAL A CA 1
ATOM 675 C C . VAL A 1 93 ? -32.471 15.232 11.067 1.00 63.62 93 VAL A C 1
ATOM 677 O O . VAL A 1 93 ? -32.671 14.860 9.912 1.00 63.62 93 VAL A O 1
ATOM 680 N N . MET A 1 94 ? -33.137 16.261 11.606 1.00 66.62 94 MET A N 1
ATOM 681 C CA . MET A 1 94 ? -34.146 17.025 10.865 1.00 66.62 94 MET A CA 1
ATOM 682 C C . MET A 1 94 ? -33.545 17.784 9.681 1.00 66.62 94 MET A C 1
ATOM 684 O O . MET A 1 94 ? -34.172 17.824 8.629 1.00 66.62 94 MET A O 1
ATOM 688 N N . ALA A 1 95 ? -32.337 18.341 9.800 1.00 66.75 95 ALA A N 1
ATOM 689 C CA . ALA A 1 95 ? -31.667 19.013 8.688 1.00 66.75 95 ALA A CA 1
ATOM 690 C C . ALA A 1 95 ? -31.338 18.034 7.551 1.00 66.75 95 ALA A C 1
ATOM 692 O O . ALA A 1 95 ? -31.679 18.307 6.405 1.00 66.75 95 ALA A O 1
ATOM 693 N N . ILE A 1 96 ? -30.766 16.863 7.856 1.00 67.38 96 ILE A N 1
ATOM 694 C CA . ILE A 1 96 ? -30.463 15.838 6.841 1.00 67.38 96 ILE A CA 1
ATOM 695 C C . ILE A 1 96 ? -31.751 15.330 6.176 1.00 67.38 96 ILE A C 1
ATOM 697 O O . ILE A 1 96 ? -31.812 15.229 4.951 1.00 67.38 96 ILE A O 1
ATOM 701 N N . PHE A 1 97 ? -32.800 15.060 6.960 1.00 70.94 97 PHE A N 1
ATOM 702 C CA . PHE A 1 97 ? -34.084 14.597 6.429 1.00 70.94 97 PHE A CA 1
ATOM 703 C C . PHE A 1 97 ? -34.767 15.660 5.557 1.00 70.94 97 PHE A C 1
ATOM 705 O O . PHE A 1 97 ? -35.294 15.346 4.493 1.00 70.94 97 PHE A O 1
ATOM 712 N N . THR A 1 98 ? -34.702 16.930 5.965 1.00 72.19 98 THR A N 1
ATOM 713 C CA . THR A 1 98 ? -35.271 18.054 5.206 1.00 72.19 98 THR A CA 1
ATOM 714 C C . THR A 1 98 ? -34.518 18.273 3.897 1.00 72.19 98 THR A C 1
ATOM 716 O O . THR A 1 98 ? -35.149 18.460 2.865 1.00 72.19 98 THR A O 1
ATOM 719 N N . LEU A 1 99 ? -33.187 18.181 3.896 1.00 69.56 99 LEU A N 1
ATOM 720 C CA . LEU A 1 99 ? -32.381 18.313 2.677 1.00 69.56 99 LEU A CA 1
ATOM 721 C C . LEU A 1 99 ? -32.659 17.187 1.678 1.00 69.56 99 LEU A C 1
ATOM 723 O O . LEU A 1 99 ? -32.821 17.454 0.492 1.00 69.56 99 LEU A O 1
ATOM 727 N N . ARG A 1 100 ? -32.802 15.947 2.160 1.00 71.62 100 ARG A N 1
ATOM 728 C CA . ARG A 1 100 ? -33.200 14.804 1.322 1.00 71.62 100 ARG A CA 1
ATOM 729 C C . ARG A 1 100 ? -34.628 14.933 0.784 1.00 71.62 100 ARG A C 1
ATOM 731 O O . ARG A 1 100 ? -34.886 14.529 -0.345 1.00 71.62 100 ARG A O 1
ATOM 738 N N . LEU A 1 101 ? -35.548 15.517 1.555 1.00 75.12 101 LEU A N 1
ATOM 739 C CA . LEU A 1 101 ? -36.903 15.830 1.087 1.00 75.12 101 LEU A CA 1
ATOM 740 C C . LEU A 1 101 ? -36.911 16.932 0.023 1.00 75.12 101 LEU A C 1
ATOM 742 O O . LEU A 1 101 ? -37.623 16.806 -0.967 1.00 75.12 101 LEU A O 1
ATOM 746 N N . LEU A 1 102 ? -36.116 17.987 0.205 1.00 71.12 102 LEU A N 1
ATOM 747 C CA . LEU A 1 102 ? -36.003 19.090 -0.751 1.00 71.12 102 LEU A CA 1
ATOM 748 C C . LEU A 1 102 ? -35.361 18.634 -2.070 1.00 71.12 102 LEU A C 1
ATOM 750 O O . LEU A 1 102 ? -35.834 19.020 -3.138 1.00 71.12 102 LEU A O 1
ATOM 754 N N . GLU A 1 103 ? -34.361 17.749 -2.006 1.00 71.75 103 GLU A N 1
ATOM 755 C CA . GLU A 1 103 ? -33.775 17.078 -3.175 1.00 71.75 103 GLU A CA 1
ATOM 756 C C . GLU A 1 103 ? -34.830 16.248 -3.928 1.00 71.75 103 GLU A C 1
ATOM 758 O O . GLU A 1 103 ? -34.992 16.395 -5.138 1.00 71.75 103 GLU A O 1
ATOM 763 N N . ALA A 1 104 ? -35.631 15.448 -3.211 1.00 72.25 104 ALA A N 1
ATOM 764 C CA . ALA A 1 104 ? -36.725 14.671 -3.802 1.00 72.25 104 ALA A CA 1
ATOM 765 C C . ALA A 1 104 ? -37.849 15.545 -4.399 1.00 72.25 104 ALA A C 1
ATOM 767 O O . ALA A 1 104 ? -38.584 15.090 -5.274 1.00 72.25 104 ALA A O 1
ATOM 768 N N . GLN A 1 105 ? -37.982 16.794 -3.943 1.00 75.25 105 GLN A N 1
ATOM 769 C CA . GLN A 1 105 ? -38.924 17.788 -4.468 1.00 75.25 105 GLN A CA 1
ATOM 770 C C . GLN A 1 105 ? -38.341 18.643 -5.607 1.00 75.25 105 GLN A C 1
ATOM 772 O O . GLN A 1 105 ? -39.050 19.495 -6.142 1.00 75.25 105 GLN A O 1
ATOM 777 N N . GLY A 1 106 ? -37.088 18.405 -6.014 1.00 68.75 106 GLY A N 1
ATOM 778 C CA . GLY A 1 106 ? -36.461 19.072 -7.157 1.00 68.75 106 GLY A CA 1
ATOM 779 C C . GLY A 1 106 ? -35.921 20.475 -6.868 1.00 68.75 106 GLY A C 1
ATOM 780 O O . GLY A 1 106 ? -35.745 21.256 -7.802 1.00 68.75 106 GLY A O 1
ATOM 781 N N . TYR A 1 107 ? -35.660 20.817 -5.601 1.00 66.19 107 TYR A N 1
ATOM 782 C CA . TYR A 1 107 ? -35.008 22.083 -5.257 1.00 66.19 107 TYR A CA 1
ATOM 783 C C . TYR A 1 107 ? -33.492 22.025 -5.540 1.00 66.19 107 TYR A C 1
ATOM 785 O O . TYR A 1 107 ? -32.829 21.089 -5.087 1.00 66.19 107 TYR A O 1
ATOM 793 N N . PRO A 1 108 ? -32.913 23.015 -6.248 1.00 59.31 108 PRO A N 1
ATOM 794 C CA . PRO A 1 108 ? -31.481 23.051 -6.541 1.00 59.31 108 PRO A CA 1
ATOM 795 C C . PRO A 1 108 ? -30.666 23.360 -5.274 1.00 59.31 108 PRO A C 1
ATOM 797 O O . PRO A 1 108 ? -30.927 24.334 -4.572 1.00 59.31 108 PRO A O 1
ATOM 800 N N . ILE A 1 109 ? -29.667 22.521 -4.982 1.00 58.03 109 ILE A N 1
ATOM 801 C CA . ILE A 1 109 ? -28.842 22.563 -3.753 1.00 58.03 109 ILE A CA 1
ATOM 802 C C . ILE A 1 109 ? -27.594 23.462 -3.937 1.00 58.03 109 ILE A C 1
ATOM 804 O O . ILE A 1 109 ? -26.750 23.571 -3.051 1.00 58.03 109 ILE A O 1
ATOM 808 N N . GLU A 1 110 ? -27.463 24.128 -5.086 1.00 52.38 110 GLU A N 1
ATOM 809 C CA . GLU A 1 110 ? -26.188 24.677 -5.578 1.00 52.38 110 GLU A CA 1
ATOM 810 C C . GLU A 1 110 ? -25.605 25.847 -4.757 1.00 52.38 110 GLU A C 1
ATOM 812 O O . GLU A 1 110 ? -24.408 26.097 -4.857 1.00 52.38 110 GLU A O 1
ATOM 817 N N . ASP A 1 111 ? -26.372 26.477 -3.859 1.00 45.66 111 ASP A N 1
ATOM 818 C CA . ASP A 1 111 ? -25.898 27.610 -3.042 1.00 45.66 111 ASP A CA 1
ATOM 819 C C . ASP A 1 111 ? -25.682 27.296 -1.549 1.00 45.66 111 ASP A C 1
ATOM 821 O O . ASP A 1 111 ? -25.349 28.184 -0.755 1.00 45.66 111 ASP A O 1
ATOM 825 N N . MET A 1 112 ? -25.836 26.041 -1.111 1.00 49.28 112 MET A N 1
ATOM 826 C CA . MET A 1 112 ? -25.704 25.725 0.314 1.00 49.28 112 MET A CA 1
ATOM 827 C C . MET A 1 112 ? -24.247 25.437 0.700 1.00 49.28 112 MET A C 1
ATOM 829 O O . MET A 1 112 ? -23.759 24.310 0.645 1.00 49.28 112 MET A O 1
ATOM 833 N N . ASN A 1 113 ? -23.538 26.485 1.119 1.00 42.12 113 ASN A N 1
ATOM 834 C CA . ASN A 1 113 ? -22.145 26.413 1.554 1.00 42.12 113 ASN A CA 1
ATOM 835 C C . ASN A 1 113 ? -21.985 25.590 2.856 1.00 42.12 113 ASN A C 1
ATOM 837 O O . ASN A 1 113 ? -22.037 26.118 3.968 1.00 42.12 113 ASN A O 1
ATOM 841 N N . LEU A 1 114 ? -21.747 24.280 2.711 1.00 50.41 114 LEU A N 1
ATOM 842 C CA . LEU A 1 114 ? -21.564 23.297 3.794 1.00 50.41 114 LEU A CA 1
ATOM 843 C C . LEU A 1 114 ? -20.318 23.534 4.678 1.00 50.41 114 LEU A C 1
ATOM 845 O O . LEU A 1 114 ? -20.111 22.811 5.654 1.00 50.41 114 LEU A O 1
ATOM 849 N N . SER A 1 115 ? -19.489 24.540 4.374 1.00 43.28 115 SER A N 1
ATOM 850 C CA . SER A 1 115 ? -18.303 24.874 5.177 1.00 43.28 115 SER A CA 1
ATOM 851 C C . SER A 1 115 ? -18.620 25.688 6.437 1.00 43.28 115 SER A C 1
ATOM 853 O O . SER A 1 115 ? -17.862 25.627 7.406 1.00 43.28 115 SER A O 1
ATOM 855 N N . ASN A 1 116 ? -19.763 26.381 6.486 1.00 37.06 116 ASN A N 1
ATOM 856 C CA . ASN A 1 116 ? -20.188 27.149 7.654 1.00 37.06 116 ASN A CA 1
ATOM 857 C C . ASN A 1 116 ? -21.476 26.557 8.232 1.00 37.06 116 ASN A C 1
ATOM 859 O O . ASN A 1 116 ? -22.571 26.790 7.730 1.00 37.06 116 ASN A O 1
ATOM 863 N N . ARG A 1 117 ? -21.355 25.816 9.344 1.00 45.66 117 ARG A N 1
ATOM 864 C CA . ARG A 1 117 ? -22.480 25.312 10.162 1.00 45.66 117 ARG A CA 1
ATOM 865 C C . ARG A 1 117 ? -23.222 26.445 10.894 1.00 45.66 117 ARG A C 1
ATOM 867 O O . ARG A 1 117 ? -23.407 26.401 12.109 1.00 45.66 117 ARG A O 1
ATOM 874 N N . ARG A 1 118 ? -23.617 27.491 10.176 1.00 34.03 118 ARG A N 1
ATOM 875 C CA . ARG A 1 118 ? -24.450 28.587 10.657 1.00 34.03 118 ARG A CA 1
ATOM 876 C C . ARG A 1 118 ? -25.437 28.903 9.540 1.00 34.03 118 ARG A C 1
ATOM 878 O O . ARG A 1 118 ? -25.055 29.463 8.524 1.00 34.03 118 ARG A O 1
ATOM 885 N N . VAL A 1 119 ? -26.692 28.503 9.731 1.00 42.03 119 VAL A N 1
ATOM 886 C CA . VAL A 1 119 ? -27.800 28.912 8.861 1.00 42.03 119 VAL A CA 1
ATOM 887 C C . VAL A 1 119 ? -27.910 30.429 8.991 1.00 42.03 119 VAL A C 1
ATOM 889 O O . VAL A 1 119 ? -28.334 30.926 10.038 1.00 42.03 119 VAL A O 1
ATOM 892 N N . GLU A 1 120 ? -27.464 31.177 7.980 1.00 35.62 120 GLU A N 1
ATOM 893 C CA . G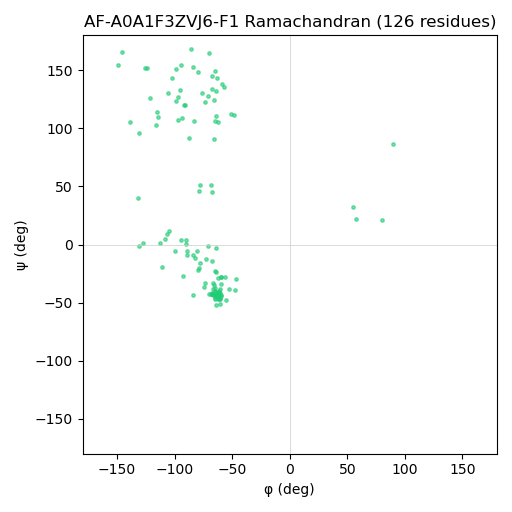LU A 1 120 ? -27.779 32.598 7.925 1.00 35.62 120 GLU A CA 1
ATOM 894 C C . GLU A 1 120 ? -29.285 32.745 7.728 1.00 35.62 120 GLU A C 1
ATOM 896 O O . GLU A 1 120 ? -29.910 32.172 6.839 1.00 35.62 120 GLU A O 1
ATOM 901 N N . ARG A 1 121 ? -29.875 33.481 8.659 1.00 36.56 121 ARG A N 1
ATOM 902 C CA . ARG A 1 121 ? -31.307 33.662 8.863 1.00 36.56 121 ARG A CA 1
ATOM 903 C C . ARG A 1 121 ? -31.875 34.673 7.853 1.00 36.56 121 ARG A C 1
ATOM 905 O O . ARG A 1 121 ? -32.564 35.597 8.265 1.00 36.56 121 ARG A O 1
ATOM 912 N N . SER A 1 122 ? -31.523 34.566 6.568 1.00 40.56 122 SER A N 1
ATOM 913 C CA . SER A 1 122 ? -31.778 35.620 5.568 1.00 40.56 122 SER A CA 1
ATOM 914 C C . SER A 1 122 ? -32.791 35.270 4.471 1.00 40.56 122 SER A C 1
ATOM 916 O O . SER A 1 122 ? -33.073 36.126 3.641 1.00 40.56 122 SER A O 1
ATOM 918 N N . LEU A 1 123 ? -33.396 34.073 4.474 1.00 41.19 123 LEU A N 1
ATOM 919 C CA . LEU A 1 123 ? -34.319 33.642 3.407 1.00 41.19 123 LEU A CA 1
ATOM 920 C C . LEU A 1 123 ? -35.642 33.038 3.907 1.00 41.19 123 LEU A C 1
ATOM 922 O O . LEU A 1 123 ? -36.154 32.081 3.331 1.00 41.19 123 LEU A O 1
ATOM 926 N N . LEU A 1 124 ? -36.236 33.603 4.959 1.00 41.78 124 LEU A N 1
ATOM 927 C CA . LEU A 1 124 ? -37.670 33.405 5.194 1.00 41.78 124 LEU A CA 1
ATOM 928 C C . LEU A 1 124 ? -38.433 34.535 4.483 1.00 41.78 124 LEU A C 1
ATOM 930 O O . LEU A 1 124 ? -38.209 35.700 4.821 1.00 41.78 124 LEU A O 1
ATOM 934 N N . PRO A 1 125 ? -39.332 34.250 3.519 1.00 38.94 125 PRO A N 1
ATOM 935 C CA . PRO A 1 125 ? -40.384 35.206 3.210 1.00 38.94 125 PRO A CA 1
ATOM 936 C C . PRO A 1 125 ? -41.275 35.296 4.456 1.00 38.94 125 PRO A C 1
ATOM 938 O O . PRO A 1 125 ? -41.415 34.312 5.174 1.00 38.94 125 PRO A O 1
ATOM 941 N N . TYR A 1 126 ? -41.881 36.455 4.694 1.00 37.59 126 TYR A N 1
ATOM 942 C CA . TYR A 1 126 ? -42.692 36.811 5.871 1.00 37.59 126 TYR A CA 1
ATOM 943 C C . TYR A 1 126 ? -41.897 37.423 7.038 1.00 37.59 126 TYR A C 1
ATOM 945 O O . TYR A 1 126 ? -41.512 36.768 8.002 1.00 37.59 126 TYR A O 1
ATOM 953 N N . ASN A 1 127 ? -41.728 38.747 6.943 1.00 33.16 127 ASN A N 1
ATOM 954 C CA . ASN A 1 127 ? -41.591 39.639 8.093 1.00 33.16 127 ASN A CA 1
ATOM 955 C C . ASN A 1 127 ? -42.895 39.621 8.906 1.00 33.16 127 ASN A C 1
ATOM 957 O O . ASN A 1 127 ? -43.888 40.178 8.434 1.00 33.16 127 ASN A O 1
ATOM 961 N N . LEU A 1 128 ? -42.855 39.044 10.109 1.00 35.38 128 LEU A N 1
ATOM 962 C CA . LEU A 1 128 ? -43.602 39.470 11.299 1.00 35.38 128 LEU A CA 1
ATOM 963 C C . LEU A 1 128 ? -42.746 39.197 12.541 1.00 35.38 128 LEU A C 1
ATOM 965 O O . LEU A 1 128 ? -42.211 38.070 12.646 1.00 35.38 128 LEU A O 1
#

Secondary structure (DSSP, 8-state):
----STTTS-PPPGGGSPPPP--------SSSTT-----TTTTHHHHHHHHHHHHHHHHHTTT----SSP--HHHHHHHHHHHHTS---HHHHHHHHHHHHHHHTT---TT--TT-----S---S---

pLDDT: mean 77.0, std 19.36, range [33.16, 96.62]

Solvent-accessible surface area (backbone atoms only — not comparable to full-atom values): 8770 Å² total; per-residue (Å²): 131,94,60,90,47,77,89,68,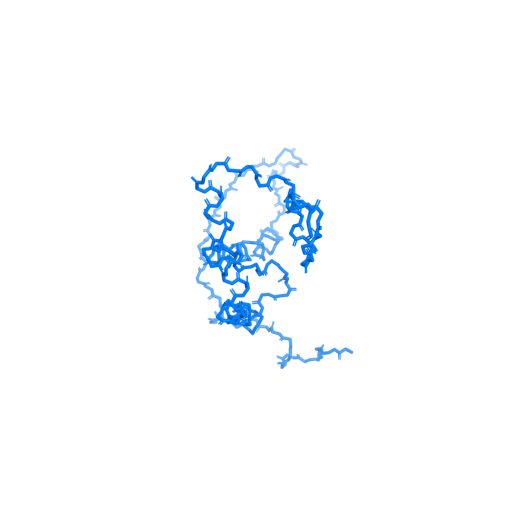39,91,73,85,52,83,86,75,51,78,89,83,88,86,82,89,83,90,75,76,45,88,88,46,98,84,26,72,79,92,62,86,60,66,61,66,68,53,46,62,56,54,57,48,47,52,56,39,58,75,28,49,89,74,74,44,87,57,85,67,80,79,80,43,69,68,59,53,48,52,53,59,53,46,64,80,59,57,64,84,46,68,66,53,56,49,50,55,52,49,51,55,49,39,51,77,70,69,53,84,70,89,81,67,66,82,88,54,98,60,85,74,91,78,82,72,85,78,95,126